Protein AF-A0A246JF56-F1 (afdb_monomer_lite)

Structure (mmCIF, N/CA/C/O backbone):
data_AF-A0A246JF56-F1
#
_entry.id   AF-A0A246JF56-F1
#
loop_
_atom_site.group_PDB
_atom_site.id
_atom_site.type_symbol
_atom_site.label_atom_id
_atom_site.label_alt_id
_atom_site.label_comp_id
_atom_site.label_asym_id
_atom_site.label_entity_id
_atom_site.label_seq_id
_atom_site.pdbx_PDB_ins_code
_atom_site.Cartn_x
_atom_site.Cartn_y
_atom_site.Cartn_z
_atom_site.occupancy
_atom_site.B_iso_or_equiv
_atom_site.auth_seq_id
_atom_site.auth_comp_id
_atom_site.auth_asym_id
_atom_site.auth_atom_id
_atom_site.pdbx_PDB_model_num
ATOM 1 N N . MET A 1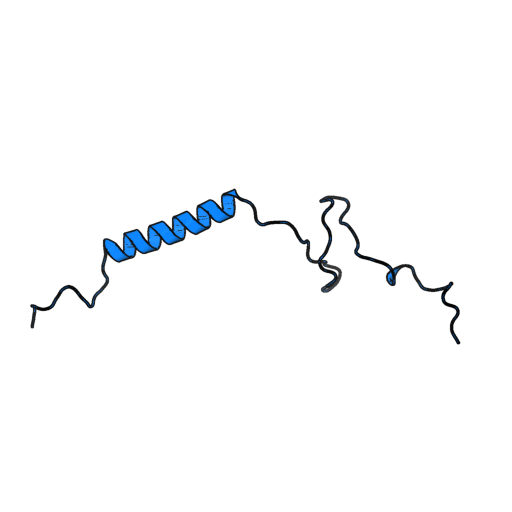 1 ? -21.576 -29.018 38.186 1.00 56.16 1 MET A N 1
ATOM 2 C CA . MET A 1 1 ? -22.574 -28.551 37.207 1.00 56.16 1 MET A CA 1
ATOM 3 C C . MET A 1 1 ? -22.693 -27.061 37.454 1.00 56.16 1 MET A C 1
ATOM 5 O O . MET A 1 1 ? -23.343 -26.692 38.413 1.00 56.16 1 MET A O 1
ATOM 9 N N . ALA A 1 2 ? -21.865 -26.262 36.777 1.00 63.38 2 ALA A N 1
ATOM 10 C CA . ALA A 1 2 ? -21.735 -24.833 37.058 1.00 63.38 2 ALA A CA 1
ATOM 11 C C . ALA A 1 2 ? -22.942 -24.078 36.489 1.00 63.38 2 ALA A C 1
ATOM 13 O O . ALA A 1 2 ? -23.372 -24.375 35.374 1.00 63.38 2 ALA A O 1
ATOM 14 N N . ASP A 1 3 ? -23.476 -23.146 37.271 1.00 67.94 3 ASP A N 1
ATOM 15 C CA . ASP A 1 3 ? -24.642 -22.349 36.914 1.00 67.94 3 ASP A CA 1
ATOM 16 C C . ASP A 1 3 ? -24.264 -21.315 35.837 1.00 67.94 3 ASP A C 1
ATOM 18 O O . ASP A 1 3 ? -23.298 -20.570 36.024 1.00 67.94 3 ASP A O 1
ATOM 22 N N . PRO A 1 4 ? -25.000 -21.233 34.715 1.00 67.00 4 PRO A N 1
ATOM 23 C CA . PRO A 1 4 ? -24.689 -20.320 33.610 1.00 67.00 4 PRO A CA 1
ATOM 24 C C . PRO A 1 4 ? -24.904 -18.833 33.944 1.00 67.00 4 PRO A C 1
ATOM 26 O O . PRO A 1 4 ? -24.592 -17.980 33.122 1.00 67.00 4 PRO A O 1
ATOM 29 N N . GLU A 1 5 ? -25.422 -18.509 35.131 1.00 74.00 5 GLU A N 1
ATOM 30 C CA . GLU A 1 5 ? -25.729 -17.135 35.554 1.00 74.00 5 GLU A CA 1
ATOM 31 C C . GLU A 1 5 ? -24.585 -16.450 36.328 1.00 74.00 5 GLU A C 1
ATOM 33 O O . GLU A 1 5 ? -24.641 -15.253 36.593 1.00 74.00 5 GLU A O 1
ATOM 38 N N . ASN A 1 6 ? -23.512 -17.174 36.665 1.00 67.25 6 ASN A N 1
ATOM 39 C CA . ASN A 1 6 ? -22.355 -16.616 37.376 1.00 67.25 6 ASN A CA 1
ATOM 40 C C . ASN A 1 6 ? -21.052 -16.819 36.589 1.00 67.25 6 ASN A C 1
ATOM 42 O O . ASN A 1 6 ? -20.087 -17.414 37.073 1.00 67.25 6 ASN A O 1
ATOM 46 N N . LEU A 1 7 ? -21.051 -16.356 35.338 1.00 64.12 7 LEU A N 1
ATOM 47 C CA . LEU A 1 7 ? -19.861 -16.278 34.493 1.00 64.12 7 LEU A CA 1
ATOM 48 C C . LEU A 1 7 ? -19.313 -14.844 34.539 1.00 64.12 7 LEU A C 1
ATOM 50 O O . LEU A 1 7 ? -20.096 -13.897 34.431 1.00 64.12 7 LEU A O 1
ATOM 54 N N . PRO A 1 8 ? -17.989 -14.642 34.701 1.00 59.12 8 PRO A N 1
ATOM 55 C CA . PRO A 1 8 ? -17.421 -13.307 34.588 1.00 59.12 8 PRO A CA 1
ATOM 56 C C . PRO A 1 8 ? -17.746 -12.775 33.188 1.00 59.12 8 PRO A C 1
ATOM 58 O O . PRO A 1 8 ? -17.651 -13.506 32.203 1.00 59.12 8 PRO A O 1
ATOM 61 N N . ALA A 1 9 ? -18.121 -11.499 33.100 1.00 57.53 9 ALA A N 1
ATOM 62 C CA . ALA A 1 9 ? -18.551 -10.820 31.872 1.00 57.53 9 ALA A CA 1
ATOM 63 C C . ALA A 1 9 ? -17.525 -10.844 30.715 1.00 57.53 9 ALA A C 1
ATOM 65 O O . ALA A 1 9 ? -17.787 -10.314 29.643 1.00 57.53 9 ALA A O 1
ATOM 66 N N . SER A 1 10 ? -16.359 -11.461 30.908 1.00 51.00 10 SER A N 1
ATOM 67 C CA . SER A 1 10 ? -15.355 -11.709 29.879 1.00 51.00 10 SER A CA 1
ATOM 68 C C . SER A 1 10 ? -15.740 -12.804 28.869 1.00 51.00 10 SER A C 1
ATOM 70 O O . SER A 1 10 ? -14.952 -13.081 27.972 1.00 51.00 10 SER A O 1
ATOM 72 N N . ALA A 1 11 ? -16.919 -13.431 28.987 1.00 53.78 11 ALA A N 1
ATOM 73 C CA . ALA A 1 11 ? -17.395 -14.476 28.071 1.00 53.78 11 ALA A CA 1
ATOM 74 C C . ALA A 1 11 ? -18.341 -13.988 26.944 1.00 53.78 11 ALA A C 1
ATOM 76 O O . ALA A 1 11 ? -18.734 -14.791 26.100 1.00 53.78 11 ALA A O 1
ATOM 77 N N . GLU A 1 12 ? -18.708 -12.702 26.896 1.00 49.44 12 GLU A N 1
ATOM 78 C CA . GLU A 1 12 ? -19.769 -12.177 26.018 1.00 49.44 12 GLU A CA 1
ATOM 79 C C . GLU A 1 12 ? -19.250 -11.117 25.024 1.00 49.44 12 GLU A C 1
ATOM 81 O O . GLU A 1 12 ? -18.946 -9.993 25.406 1.00 49.44 12 GLU A O 1
ATOM 86 N N . GLY A 1 13 ? -19.222 -11.482 23.733 1.00 54.19 13 GLY A N 1
ATOM 87 C CA . GLY A 1 13 ? -19.555 -10.606 22.597 1.00 54.19 13 GLY A CA 1
ATOM 88 C C . GLY A 1 13 ? -18.550 -9.527 22.157 1.00 54.19 13 GLY A C 1
ATOM 89 O O . GLY A 1 13 ? -18.201 -8.634 22.914 1.00 54.19 13 GLY A O 1
ATOM 90 N N . HIS A 1 14 ? -18.167 -9.566 20.870 1.00 55.31 14 HIS A N 1
ATOM 91 C CA . HIS A 1 14 ? -17.460 -8.520 20.100 1.00 55.31 14 HIS A CA 1
ATOM 92 C C . HIS A 1 14 ? -17.460 -7.121 20.749 1.00 55.31 14 HIS A C 1
ATOM 94 O O . HIS A 1 14 ? -18.427 -6.362 20.622 1.00 55.31 14 HIS A O 1
ATOM 100 N N . ARG A 1 15 ? -16.343 -6.765 21.389 1.00 61.50 15 ARG A N 1
ATOM 101 C CA . ARG A 1 15 ? -16.129 -5.438 21.963 1.00 61.50 15 ARG A CA 1
ATOM 102 C C . ARG A 1 15 ? -15.988 -4.424 20.824 1.00 61.50 15 ARG A C 1
ATOM 104 O O . ARG A 1 15 ? -15.169 -4.578 19.922 1.00 61.50 15 ARG A O 1
ATOM 111 N N . VAL A 1 16 ? -16.852 -3.414 20.817 1.00 62.78 16 VAL A N 1
ATOM 112 C CA . VAL A 1 16 ? -16.762 -2.280 19.889 1.00 62.78 16 VAL A CA 1
ATOM 113 C C . VAL A 1 16 ? -15.886 -1.231 20.559 1.00 62.78 16 VAL A C 1
ATOM 115 O O . VAL A 1 16 ? -16.144 -0.868 21.705 1.00 62.78 16 VAL A O 1
ATOM 118 N N . ASP A 1 17 ? -14.838 -0.779 19.874 1.00 66.31 17 ASP A N 1
ATOM 119 C CA . ASP A 1 17 ? -13.968 0.276 20.397 1.00 66.31 17 ASP A CA 1
ATOM 120 C C . ASP A 1 17 ? -14.758 1.591 20.522 1.00 66.31 17 ASP A C 1
ATOM 122 O O . ASP A 1 17 ? -15.320 2.063 19.536 1.00 66.31 17 ASP A O 1
ATOM 126 N N . GLU A 1 18 ? -14.812 2.187 21.717 1.00 63.16 18 GLU A N 1
ATOM 127 C CA . GLU A 1 18 ? -15.590 3.411 21.990 1.00 63.16 18 GLU A CA 1
ATOM 128 C C . GLU A 1 18 ? -15.029 4.629 21.233 1.00 63.16 18 GLU A C 1
ATOM 130 O O . GLU A 1 18 ? -15.776 5.510 20.813 1.00 63.16 18 GLU A O 1
ATOM 135 N N . ALA A 1 19 ? -13.710 4.674 21.010 1.00 68.38 19 ALA A N 1
ATOM 136 C CA . ALA A 1 19 ? -13.053 5.800 20.348 1.00 68.38 19 ALA A CA 1
ATOM 137 C C . ALA A 1 19 ? -13.269 5.802 18.824 1.00 68.38 19 ALA A C 1
ATOM 139 O O . ALA A 1 19 ? -13.369 6.869 18.214 1.00 68.38 19 ALA A O 1
ATOM 140 N N . THR A 1 20 ? -13.350 4.621 18.207 1.00 61.44 20 THR A N 1
ATOM 141 C CA . THR A 1 20 ? -13.416 4.465 16.743 1.00 61.44 20 THR A CA 1
ATOM 142 C C . THR A 1 20 ? -14.747 3.882 16.257 1.00 61.44 20 THR A C 1
ATOM 144 O O . THR A 1 20 ? -14.993 3.817 15.050 1.00 61.44 20 THR A O 1
ATOM 147 N N . GLY A 1 21 ? -15.612 3.417 17.163 1.00 68.00 21 GLY A N 1
ATOM 148 C CA . GLY A 1 21 ? -16.902 2.785 16.858 1.00 68.00 21 GLY A CA 1
ATOM 149 C C . GLY A 1 21 ? -16.792 1.528 15.988 1.00 68.00 21 GLY A C 1
ATOM 150 O O . GLY A 1 21 ? -17.768 1.109 15.364 1.00 68.00 21 GLY A O 1
ATOM 151 N N . THR A 1 22 ? -15.593 0.954 15.880 1.00 67.38 22 THR A N 1
ATOM 152 C CA . THR A 1 22 ? -15.292 -0.114 14.929 1.00 67.38 22 THR A CA 1
ATOM 153 C C . THR A 1 22 ? -15.227 -1.456 15.650 1.00 67.38 22 THR A C 1
ATOM 155 O O . THR A 1 22 ? -14.751 -1.556 16.780 1.00 67.38 22 THR A O 1
ATOM 158 N N . ARG A 1 23 ? -15.749 -2.499 14.996 1.00 67.75 23 ARG A N 1
ATOM 159 C CA . ARG A 1 23 ? -15.748 -3.867 15.525 1.00 67.75 23 ARG A CA 1
ATOM 160 C C . ARG A 1 23 ? -14.330 -4.436 15.487 1.00 67.75 23 ARG A C 1
ATOM 162 O O . ARG A 1 23 ? -13.657 -4.333 14.457 1.00 67.75 23 ARG A O 1
ATOM 169 N N . THR A 1 24 ? -13.900 -5.063 16.577 1.00 73.81 24 THR A N 1
ATOM 170 C CA . THR A 1 24 ? -12.658 -5.845 16.598 1.00 73.81 24 THR A CA 1
ATOM 171 C C . THR A 1 24 ? -12.873 -7.203 15.929 1.00 73.81 24 THR A C 1
ATOM 173 O O . THR A 1 24 ? -14.013 -7.640 15.782 1.00 73.81 24 THR A O 1
ATOM 176 N N . VAL A 1 25 ? -11.820 -7.866 15.447 1.00 69.69 25 VAL A N 1
ATOM 177 C CA . VAL A 1 25 ? -11.924 -9.145 14.697 1.00 69.69 25 VAL A CA 1
ATOM 178 C C . VAL A 1 25 ? -12.017 -10.395 15.588 1.00 69.69 25 VAL A C 1
ATOM 180 O O . VAL A 1 25 ? -12.055 -11.506 15.071 1.00 69.69 25 VAL A O 1
ATOM 183 N N . GLY A 1 26 ? -12.096 -10.234 16.913 1.00 66.75 26 GLY A N 1
ATOM 184 C CA . GLY A 1 26 ? -12.264 -11.341 17.866 1.00 66.75 26 GLY A CA 1
ATOM 185 C C . GLY A 1 26 ? -10.976 -12.092 18.228 1.00 66.75 26 GLY A C 1
ATOM 186 O O . GLY A 1 26 ? -11.038 -13.060 18.981 1.00 66.75 26 GLY A O 1
ATOM 187 N N . HIS A 1 27 ? -9.820 -11.646 17.724 1.00 77.00 27 HIS A N 1
ATOM 188 C CA . HIS A 1 27 ? -8.503 -12.108 18.160 1.00 77.00 27 HIS A CA 1
ATOM 189 C C . HIS A 1 27 ? -7.867 -11.073 19.094 1.00 77.00 27 HIS A C 1
ATOM 191 O O . HIS A 1 27 ? -7.737 -9.901 18.736 1.00 77.00 27 HIS A O 1
ATOM 197 N N . GLU A 1 28 ? -7.495 -11.526 20.290 1.00 75.75 28 GLU A N 1
ATOM 198 C CA . GLU A 1 28 ? -6.758 -10.757 21.291 1.00 75.75 28 GLU A CA 1
ATOM 199 C C . GLU A 1 28 ? -5.307 -11.249 21.329 1.00 75.75 28 GLU A C 1
ATOM 201 O O . GLU A 1 28 ? -5.048 -12.450 21.455 1.00 75.75 28 GLU A O 1
ATOM 206 N N . TRP A 1 29 ? -4.364 -10.314 21.253 1.00 76.81 29 TRP A N 1
ATOM 207 C CA . TRP A 1 29 ? -2.938 -10.563 21.417 1.00 76.81 29 TRP A CA 1
ATOM 208 C C . TRP A 1 29 ? -2.422 -9.702 22.568 1.00 76.81 29 TRP A C 1
ATOM 210 O O . TRP A 1 29 ? -2.273 -8.496 22.402 1.00 76.81 29 TRP A O 1
ATOM 220 N N . ASP A 1 30 ? -2.153 -10.306 23.730 1.00 76.12 30 ASP A N 1
ATOM 221 C CA . ASP A 1 30 ? -1.547 -9.605 24.879 1.00 76.12 30 ASP A CA 1
ATOM 222 C C . ASP A 1 30 ? -2.303 -8.310 25.269 1.00 76.12 30 ASP A C 1
ATOM 224 O O . ASP A 1 30 ? -1.719 -7.241 25.438 1.00 76.12 30 ASP A O 1
ATOM 228 N N . GLY A 1 31 ? -3.642 -8.371 25.325 1.00 73.31 31 GLY A N 1
ATOM 229 C CA . GLY A 1 31 ? -4.500 -7.217 25.618 1.00 73.31 31 GLY A CA 1
ATOM 230 C C . GLY A 1 31 ? -4.736 -6.240 24.455 1.00 73.31 31 GLY A C 1
ATOM 231 O O . GLY A 1 31 ? -5.493 -5.280 24.625 1.00 73.31 31 GLY A O 1
ATOM 232 N N . ILE A 1 32 ? -4.129 -6.458 23.281 1.00 72.19 32 ILE A N 1
ATOM 233 C CA . ILE A 1 32 ? -4.3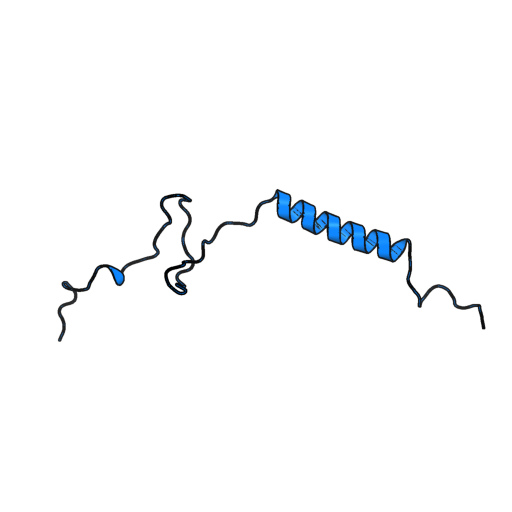57 -5.676 22.056 1.00 72.19 32 ILE A CA 1
ATOM 234 C C . ILE A 1 32 ? -5.345 -6.427 21.160 1.00 72.19 32 ILE A C 1
ATOM 236 O O . ILE A 1 32 ? -5.145 -7.593 20.828 1.00 72.19 32 ILE A O 1
ATOM 240 N N . GLU A 1 33 ? -6.402 -5.743 20.729 1.00 76.31 33 GLU A N 1
ATOM 241 C CA . GLU A 1 33 ? -7.379 -6.272 19.777 1.00 76.31 33 GLU A CA 1
ATOM 242 C C . GLU A 1 33 ? -7.216 -5.615 18.403 1.00 76.31 33 GLU A C 1
ATOM 244 O O . GLU A 1 33 ? -6.964 -4.414 18.277 1.00 76.31 33 GLU A O 1
ATOM 249 N N . GLU A 1 34 ? -7.385 -6.409 17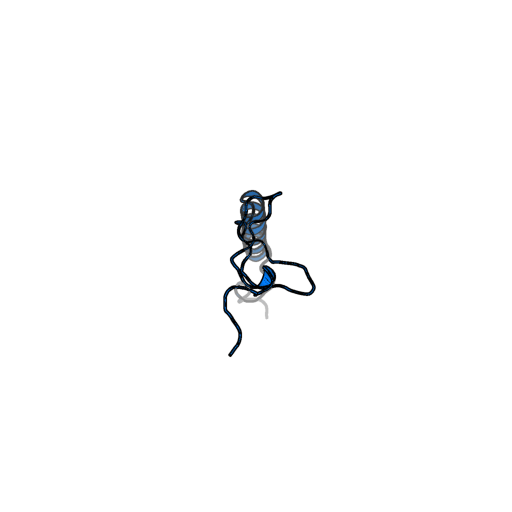.351 1.00 78.12 34 GLU A N 1
ATOM 250 C CA . GLU A 1 34 ? -7.282 -5.944 15.969 1.00 78.12 34 GLU A CA 1
ATOM 251 C C . GLU A 1 34 ? -8.578 -5.249 15.512 1.00 78.12 34 GLU A C 1
ATOM 253 O O . GLU A 1 34 ? -9.666 -5.835 15.518 1.00 78.12 34 GLU A O 1
ATOM 258 N N . LEU A 1 35 ? -8.454 -3.991 15.077 1.00 83.00 35 LEU A N 1
ATOM 259 C CA . LEU A 1 35 ? -9.567 -3.162 14.617 1.00 83.00 35 LEU A CA 1
ATOM 260 C C . LEU A 1 35 ? -9.858 -3.366 13.123 1.00 83.00 35 LEU A C 1
ATOM 262 O O . LEU A 1 35 ? -8.988 -3.142 12.280 1.00 83.00 35 LEU A O 1
ATOM 266 N N . ASN A 1 36 ? -11.105 -3.687 12.768 1.00 78.75 36 ASN A N 1
ATOM 267 C CA . ASN A 1 36 ? -11.502 -3.889 11.371 1.00 78.75 36 ASN A CA 1
ATOM 268 C C . ASN A 1 36 ? -11.936 -2.579 10.687 1.00 78.75 36 ASN A C 1
ATOM 270 O O . ASN A 1 36 ? -13.117 -2.373 10.393 1.00 78.75 36 ASN A O 1
ATOM 274 N N . THR A 1 37 ? -10.986 -1.666 10.461 1.00 82.56 37 THR A N 1
ATOM 275 C CA . THR A 1 37 ? -11.227 -0.453 9.659 1.00 82.56 37 THR A CA 1
ATOM 276 C C . THR A 1 37 ? -10.821 -0.664 8.198 1.00 82.56 37 THR A C 1
ATOM 278 O O . THR A 1 37 ? -9.794 -1.289 7.921 1.00 82.56 37 THR A O 1
ATOM 281 N N . PRO A 1 38 ? -11.588 -0.138 7.224 1.00 83.81 38 PRO A N 1
ATOM 282 C CA . PRO A 1 38 ? -11.148 -0.145 5.836 1.00 83.81 38 PRO A CA 1
ATOM 283 C C . PRO A 1 38 ? -9.892 0.722 5.676 1.00 83.81 38 PRO A C 1
ATOM 285 O 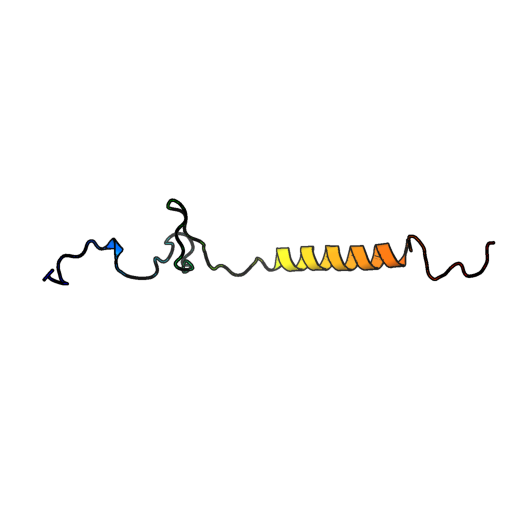O . PRO A 1 38 ? -9.785 1.799 6.263 1.00 83.81 38 PRO A O 1
ATOM 288 N N . LEU A 1 39 ? -8.962 0.273 4.829 1.00 86.69 39 LEU A N 1
ATOM 289 C CA . LEU A 1 39 ? -7.735 1.010 4.518 1.00 86.69 39 LEU A CA 1
ATOM 290 C C . LEU A 1 39 ? -8.053 2.440 4.026 1.00 86.69 39 LEU A C 1
ATOM 292 O O . LEU A 1 39 ? -8.988 2.627 3.233 1.00 86.69 39 LEU A O 1
ATOM 296 N N . PRO A 1 40 ? -7.266 3.460 4.419 1.00 92.75 40 PRO A N 1
ATOM 297 C CA . PRO A 1 40 ? -7.474 4.825 3.954 1.00 92.75 40 PRO A CA 1
ATOM 298 C C . PRO A 1 40 ? -7.388 4.936 2.427 1.00 92.75 40 PRO A C 1
ATOM 300 O O . PRO A 1 40 ? -6.442 4.461 1.799 1.00 92.75 40 PRO A O 1
ATOM 303 N N . ARG A 1 41 ? -8.345 5.635 1.804 1.00 88.19 41 ARG A N 1
ATOM 304 C CA . ARG A 1 41 ? -8.388 5.779 0.335 1.00 88.19 41 ARG A CA 1
ATOM 305 C C . ARG A 1 41 ? -7.135 6.445 -0.238 1.00 88.19 41 ARG A C 1
ATOM 307 O O . ARG A 1 41 ? -6.672 6.040 -1.297 1.00 88.19 41 ARG A O 1
ATOM 314 N N . TRP A 1 42 ? -6.578 7.443 0.453 1.00 92.75 42 TRP A N 1
ATOM 315 C CA . TRP A 1 42 ? -5.351 8.130 0.031 1.00 92.75 42 TRP A CA 1
ATOM 316 C C . TRP A 1 42 ? -4.145 7.183 -0.020 1.00 92.75 42 TRP A C 1
ATOM 318 O O . TRP A 1 42 ? -3.321 7.300 -0.923 1.00 92.75 42 TRP A O 1
ATOM 328 N N . TRP A 1 43 ? -4.091 6.201 0.886 1.00 93.00 43 TRP A N 1
ATOM 329 C CA . TRP A 1 43 ? -3.023 5.207 0.930 1.00 93.00 43 TRP A CA 1
ATOM 330 C C . TRP A 1 43 ? -3.053 4.306 -0.311 1.00 93.00 43 TRP A C 1
ATOM 332 O O . TRP A 1 43 ? -2.023 4.080 -0.947 1.00 93.00 43 TRP A O 1
ATOM 342 N N . LEU A 1 44 ? -4.246 3.875 -0.735 1.00 92.75 44 LEU A N 1
ATOM 343 C CA . LEU A 1 44 ? -4.409 3.089 -1.963 1.00 92.75 44 LEU A CA 1
ATOM 344 C C . LEU A 1 44 ? -3.934 3.860 -3.198 1.00 92.75 44 LEU A C 1
ATOM 346 O O . LEU A 1 44 ? -3.224 3.302 -4.029 1.00 92.75 44 LEU A O 1
ATOM 350 N N . TRP A 1 45 ? -4.267 5.150 -3.304 1.00 94.50 45 TRP A N 1
ATOM 351 C CA . TRP A 1 45 ? -3.775 5.990 -4.399 1.00 94.50 45 TRP A CA 1
ATOM 352 C C . TRP A 1 45 ? -2.247 6.061 -4.419 1.00 94.50 45 TRP A C 1
ATOM 354 O O . TRP A 1 45 ? -1.653 5.862 -5.477 1.00 94.50 45 TRP A O 1
ATOM 364 N N . THR A 1 46 ? -1.601 6.272 -3.267 1.00 94.44 46 THR A N 1
ATOM 365 C CA . THR A 1 46 ? -0.130 6.275 -3.197 1.00 94.44 46 THR A CA 1
ATOM 366 C C . THR A 1 46 ? 0.474 4.927 -3.586 1.00 94.44 46 THR A C 1
ATOM 368 O O . THR A 1 46 ? 1.440 4.895 -4.346 1.00 94.44 46 THR A O 1
ATOM 371 N N . PHE A 1 47 ? -0.134 3.815 -3.163 1.00 95.56 47 PHE A N 1
ATOM 372 C CA . PHE A 1 47 ? 0.302 2.473 -3.545 1.00 95.56 47 PHE A CA 1
ATOM 373 C C . PHE A 1 47 ? 0.207 2.251 -5.065 1.00 95.56 47 PHE A C 1
ATOM 375 O O . PHE A 1 47 ? 1.171 1.802 -5.687 1.00 95.56 47 PHE A O 1
ATOM 382 N N . TYR A 1 48 ? -0.905 2.652 -5.693 1.00 96.69 48 TYR A N 1
ATOM 383 C CA . TYR A 1 48 ? -1.064 2.568 -7.149 1.00 96.69 48 TYR A CA 1
ATOM 384 C C . TYR A 1 48 ? -0.095 3.474 -7.916 1.00 96.69 48 TYR A C 1
ATOM 386 O O . TYR A 1 48 ? 0.402 3.072 -8.968 1.00 96.69 48 TYR A O 1
ATOM 394 N N . ILE A 1 49 ? 0.223 4.661 -7.391 1.00 97.56 49 ILE A N 1
ATOM 395 C CA . ILE A 1 49 ? 1.229 5.553 -7.985 1.00 97.56 49 ILE A CA 1
ATOM 396 C C . ILE A 1 49 ? 2.612 4.892 -7.974 1.00 97.56 49 ILE A C 1
ATOM 398 O O . ILE A 1 49 ? 3.301 4.928 -8.992 1.00 97.56 49 ILE A O 1
ATOM 402 N N . CYS A 1 50 ? 3.009 4.243 -6.875 1.00 96.56 50 CYS A N 1
ATOM 403 C CA . CYS A 1 50 ? 4.280 3.518 -6.808 1.00 96.56 50 CYS A CA 1
ATOM 404 C C . CYS A 1 50 ? 4.353 2.383 -7.840 1.00 96.56 50 CYS A C 1
ATOM 406 O O . CYS A 1 50 ? 5.384 2.219 -8.491 1.00 96.56 50 CYS A O 1
ATOM 408 N N . ILE A 1 51 ? 3.260 1.636 -8.032 1.00 95.94 51 ILE A N 1
ATOM 409 C CA . ILE A 1 51 ? 3.183 0.581 -9.056 1.00 95.94 51 ILE A CA 1
ATOM 410 C C . ILE A 1 51 ? 3.312 1.180 -10.457 1.00 95.94 51 ILE A C 1
ATOM 412 O O . ILE A 1 51 ? 4.129 0.717 -11.252 1.00 95.94 51 ILE A O 1
ATOM 416 N N . ALA A 1 52 ? 2.540 2.226 -10.762 1.00 96.69 52 ALA A N 1
ATOM 417 C CA . ALA A 1 52 ? 2.611 2.901 -12.053 1.00 96.69 52 ALA A CA 1
ATOM 418 C C . ALA A 1 52 ? 4.027 3.435 -12.324 1.00 96.69 52 ALA A C 1
ATOM 420 O O . ALA A 1 52 ? 4.558 3.251 -13.418 1.00 96.69 52 ALA A O 1
ATOM 421 N N . TRP A 1 53 ? 4.671 4.021 -11.312 1.00 95.81 53 TRP A N 1
ATOM 422 C CA . TRP A 1 53 ? 6.048 4.498 -11.402 1.00 95.81 53 TRP A CA 1
ATOM 423 C C . TRP A 1 53 ? 7.044 3.364 -11.657 1.00 95.81 53 TRP A C 1
ATOM 425 O O . TRP A 1 53 ? 7.912 3.506 -12.513 1.00 95.81 53 TRP A O 1
ATOM 435 N N . ALA A 1 54 ? 6.900 2.223 -10.979 1.00 92.69 54 ALA A N 1
ATOM 436 C CA . ALA A 1 54 ? 7.744 1.053 -11.210 1.00 92.69 54 ALA A CA 1
ATOM 437 C C . ALA A 1 54 ? 7.617 0.532 -12.651 1.00 92.69 54 ALA A C 1
ATOM 439 O O . ALA A 1 54 ? 8.630 0.235 -13.282 1.00 92.69 54 ALA A O 1
ATOM 440 N N . VAL A 1 55 ? 6.397 0.482 -13.198 1.00 92.62 55 VAL A N 1
ATOM 441 C CA . VAL A 1 55 ? 6.148 0.070 -14.592 1.00 92.62 55 VAL A CA 1
ATOM 442 C C . VAL A 1 55 ? 6.749 1.068 -15.584 1.00 92.62 55 VAL A C 1
ATOM 444 O O . VAL A 1 55 ? 7.437 0.661 -16.519 1.00 92.62 55 VAL A O 1
ATOM 447 N N . VAL A 1 56 ? 6.541 2.372 -15.373 1.00 93.38 56 VAL A N 1
ATOM 448 C CA . VAL A 1 56 ? 7.128 3.429 -16.215 1.00 93.38 56 VAL A CA 1
ATOM 449 C C . VAL A 1 56 ? 8.654 3.369 -16.172 1.00 93.38 56 VAL A C 1
ATOM 451 O O . VAL A 1 56 ? 9.303 3.415 -17.214 1.00 93.38 56 VAL A O 1
ATOM 454 N N . TYR A 1 57 ? 9.237 3.212 -14.986 1.00 89.19 57 TYR A N 1
ATOM 455 C CA . TYR A 1 57 ? 10.682 3.112 -14.819 1.00 89.19 57 TYR A CA 1
ATOM 456 C C . TYR A 1 57 ? 11.249 1.858 -15.496 1.00 89.19 57 TYR A C 1
ATOM 458 O O . TYR A 1 57 ? 12.248 1.954 -16.206 1.00 89.19 57 TYR A O 1
ATOM 466 N N . ALA A 1 58 ? 10.579 0.710 -15.358 1.00 85.88 58 ALA A N 1
ATOM 467 C CA . ALA A 1 58 ? 10.961 -0.531 -16.030 1.00 85.88 58 ALA A CA 1
ATOM 468 C C . ALA A 1 58 ? 10.885 -0.426 -17.565 1.00 85.88 58 ALA A C 1
ATOM 470 O O . ALA A 1 58 ? 11.700 -1.033 -18.259 1.00 85.88 58 ALA A O 1
ATOM 471 N N . ALA A 1 59 ? 9.940 0.356 -18.100 1.00 85.06 59 ALA A N 1
ATOM 472 C CA . ALA A 1 59 ? 9.822 0.608 -19.535 1.00 85.06 59 ALA A CA 1
ATOM 473 C C . ALA A 1 59 ? 10.885 1.591 -20.062 1.00 85.06 59 ALA A C 1
ATOM 475 O O . ALA A 1 59 ? 11.407 1.392 -21.157 1.00 85.06 59 ALA A O 1
ATOM 476 N N . LEU A 1 60 ? 11.206 2.646 -19.301 1.00 86.56 60 LEU A N 1
ATOM 477 C CA . LEU A 1 60 ? 12.185 3.673 -19.689 1.00 86.56 60 LEU A CA 1
ATOM 478 C C . LEU A 1 60 ? 13.636 3.204 -19.538 1.00 86.56 60 LEU A C 1
ATOM 480 O O . LEU A 1 60 ? 14.481 3.540 -20.366 1.00 86.56 60 LEU A O 1
ATOM 484 N N . TYR A 1 61 ? 13.919 2.420 -18.499 1.00 78.81 61 TYR A N 1
ATOM 485 C CA . TYR A 1 61 ? 15.231 1.843 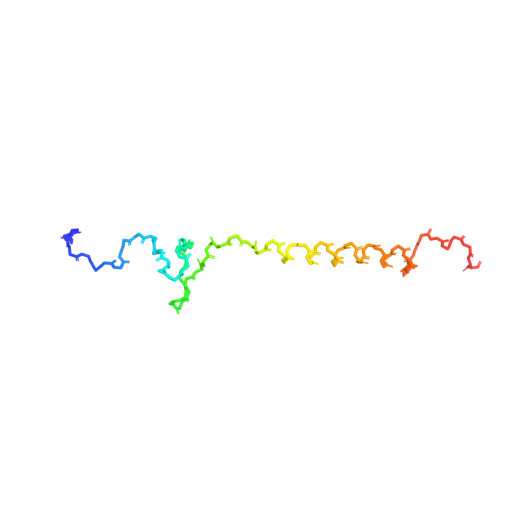-18.225 1.00 78.81 61 TYR A CA 1
ATOM 486 C C . TYR A 1 61 ? 15.132 0.315 -18.244 1.00 78.81 61 TYR A C 1
ATOM 488 O O . TYR A 1 61 ? 15.198 -0.323 -17.189 1.00 78.81 61 TYR A O 1
ATOM 496 N N . PRO A 1 62 ? 14.967 -0.301 -19.430 1.00 71.12 62 PRO A N 1
ATOM 497 C CA . PRO A 1 62 ? 14.931 -1.749 -19.546 1.00 71.12 62 PRO A CA 1
ATOM 498 C C . PRO A 1 62 ? 16.308 -2.304 -19.165 1.00 71.12 62 PRO A C 1
ATOM 500 O O . PRO A 1 62 ? 17.250 -2.277 -19.955 1.00 71.12 62 PRO A O 1
ATOM 503 N N . ALA A 1 63 ? 16.440 -2.808 -17.939 1.00 65.12 63 ALA A N 1
ATOM 504 C CA . ALA A 1 63 ? 17.697 -3.265 -17.346 1.00 65.12 63 ALA A CA 1
ATOM 505 C C . ALA A 1 63 ? 18.211 -4.621 -17.895 1.00 65.12 63 ALA A C 1
ATOM 507 O O . ALA A 1 63 ? 18.848 -5.370 -17.165 1.00 65.12 63 ALA A O 1
ATOM 508 N N . CYS A 1 64 ? 18.018 -4.882 -19.198 1.00 66.38 64 CYS A N 1
ATOM 509 C CA . CYS A 1 64 ? 18.501 -6.022 -19.999 1.00 66.38 64 CYS A CA 1
ATOM 510 C C . CYS A 1 64 ? 17.540 -7.227 -20.125 1.00 66.38 64 CYS A C 1
ATOM 512 O O . CYS A 1 64 ? 17.191 -7.847 -19.126 1.00 66.38 64 CYS A O 1
ATOM 514 N N . LEU A 1 65 ? 17.155 -7.551 -21.381 1.00 55.03 65 LEU A N 1
ATOM 515 C CA . LEU A 1 65 ? 17.225 -8.896 -22.017 1.00 55.03 65 LEU A CA 1
ATOM 516 C C . LEU A 1 65 ? 16.378 -9.091 -23.301 1.00 55.03 65 LEU A C 1
ATOM 518 O O . LEU A 1 65 ? 16.442 -10.174 -23.870 1.00 55.03 65 LEU A O 1
ATOM 522 N N . LEU A 1 66 ? 15.624 -8.106 -23.820 1.00 58.66 66 LEU A N 1
ATOM 523 C CA . LEU A 1 66 ? 14.788 -8.345 -25.026 1.00 58.66 66 LEU A CA 1
ATOM 524 C C . LEU A 1 66 ? 14.992 -7.407 -26.226 1.00 58.66 66 LEU A C 1
ATOM 526 O O . LEU A 1 66 ? 14.476 -7.713 -27.295 1.00 58.66 66 LEU A O 1
ATOM 530 N N . TYR A 1 67 ? 15.755 -6.313 -26.111 1.00 59.41 67 TYR A N 1
ATOM 531 C CA . TYR A 1 67 ? 1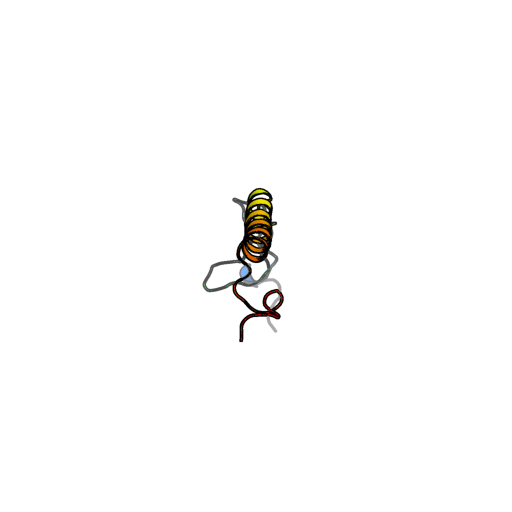5.934 -5.377 -27.239 1.00 59.41 67 TYR A CA 1
ATOM 532 C C . TYR A 1 67 ? 17.330 -5.378 -27.887 1.00 59.41 67 TYR A C 1
ATOM 534 O O . TYR A 1 67 ? 17.518 -4.795 -28.948 1.00 59.41 67 TYR A O 1
ATOM 542 N N . THR A 1 68 ? 18.326 -6.064 -27.324 1.00 58.34 68 THR A N 1
ATOM 543 C CA . THR A 1 68 ? 19.676 -6.099 -27.918 1.00 58.34 68 THR A CA 1
ATOM 544 C C . THR A 1 68 ? 19.961 -7.436 -28.603 1.00 58.34 68 THR A C 1
ATOM 546 O O . THR A 1 68 ? 20.796 -8.227 -28.184 1.00 58.34 68 THR A O 1
ATOM 549 N N . SER A 1 69 ? 19.248 -7.719 -29.696 1.00 60.34 69 SER A N 1
ATOM 550 C CA . SER A 1 69 ? 19.543 -8.868 -30.572 1.00 60.34 69 SER A CA 1
ATOM 551 C C . SER A 1 69 ? 20.751 -8.640 -31.498 1.00 60.34 69 SER A C 1
ATOM 553 O O . SER A 1 69 ? 20.943 -9.409 -32.436 1.00 60.34 69 SER A O 1
ATOM 555 N N . ARG A 1 70 ? 21.549 -7.578 -31.303 1.00 63.47 70 ARG A N 1
ATOM 556 C CA . ARG A 1 70 ? 22.732 -7.269 -32.124 1.00 63.47 70 ARG A CA 1
ATOM 557 C C . ARG A 1 70 ? 23.776 -6.468 -31.347 1.00 63.47 70 ARG A C 1
ATOM 559 O O . ARG A 1 70 ? 23.820 -5.256 -31.493 1.00 63.47 70 ARG A O 1
ATOM 566 N N . CYS A 1 71 ? 24.598 -7.152 -30.558 1.00 52.00 71 CYS A N 1
ATOM 567 C CA . CYS A 1 71 ? 25.962 -6.734 -30.203 1.00 52.00 71 CYS A CA 1
ATOM 568 C C . CYS A 1 71 ? 26.675 -7.919 -29.521 1.00 52.00 71 CYS A C 1
ATOM 570 O O . CYS A 1 71 ? 26.816 -7.948 -28.301 1.00 52.00 71 CYS A O 1
ATOM 572 N N . VAL A 1 72 ? 27.060 -8.913 -30.325 1.00 54.59 72 VAL A N 1
ATOM 573 C CA . VAL A 1 72 ? 28.195 -9.830 -30.112 1.00 54.59 72 VAL A CA 1
ATOM 574 C C . VAL A 1 72 ? 28.945 -9.879 -31.433 1.00 54.59 72 VAL A C 1
ATOM 576 O O . VAL A 1 72 ? 28.245 -9.913 -32.474 1.00 54.59 72 VAL A O 1
#

Radius of gyration: 26.15 Å; chains: 1; bounding box: 54×37×70 Å

InterPro domains:
  IPR032858 Cbb3-type cytochrome c oxidase subunit CcoP, N-terminal [PF14715] (22-64)
  IPR038414 Cbb3-type cytochrome c oxidase subunit CcoP, N-terminal domain superfamily [G3DSA:6.10.280.130] (7-71)

pLDDT: mean 74.3, std 14.35, range [49.44, 97.56]

Foldseek 3Di:
DDDPVPDPPPPDDFDQDPVPSFTFPPDDDPNDTHGPDDDDPVVVVVVVVVVVVVVVCCVVCVVDDPPPPDDD

Sequence (72 aa):
MADPENLPASAEGHRVDEATGTRTVGHEWDGIEELNTPLPRWWLWTFYICIAWAVVYAALYPACLLYTSRCV

Organism: NCBI:txid651663

Secondary structure (DSSP, 8-state):
---TT---GGGS--PBPTTT-PBEEEEEETTEEEE-PPPPHHHHHHHHHHHHHHHHHHHHS--SSSS--S--